Protein AF-A0A843DBD6-F1 (afdb_monomer_lite)

Foldseek 3Di:
DPPQDEAFEEEEAEAPPLCSQVVVCVLVVHRPLVVDDPSADDDWDKDWDAPVSVQVVCPPVDDDPDNYRTHIYIDDRHLVRVVVVCVVPADRGQEYEYRGAPVVGDDPRSVVVVVVCVVRVHHYDYDHDDPVVPPPDDDD

pLDDT: mean 78.55, std 15.46, range [39.81, 97.0]

Structure (mmCIF, N/CA/C/O backbone):
data_AF-A0A843DBD6-F1
#
_entry.id   AF-A0A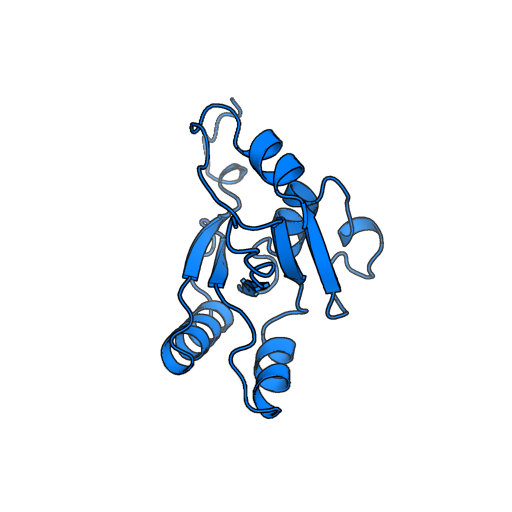843DBD6-F1
#
loop_
_atom_site.group_PDB
_atom_site.id
_atom_site.type_symbol
_atom_site.label_atom_id
_atom_site.label_alt_id
_atom_site.label_comp_id
_atom_site.label_asym_id
_atom_site.label_entity_id
_atom_site.label_seq_id
_atom_site.pdbx_PDB_ins_code
_atom_site.Cartn_x
_atom_site.Cartn_y
_atom_site.Cartn_z
_atom_site.occupancy
_atom_site.B_iso_or_equiv
_atom_site.auth_seq_id
_atom_site.auth_comp_id
_atom_site.auth_asym_id
_atom_site.auth_atom_id
_atom_site.pdbx_PDB_model_num
ATOM 1 N N . MET A 1 1 ? -28.667 11.497 15.258 1.00 44.12 1 MET A N 1
ATOM 2 C CA . MET A 1 1 ? -27.282 12.013 15.213 1.00 44.12 1 MET A CA 1
ATOM 3 C C . MET A 1 1 ? -26.527 11.123 14.243 1.00 44.12 1 MET A C 1
ATOM 5 O O . MET A 1 1 ? -26.625 9.916 14.405 1.00 44.12 1 MET A O 1
ATOM 9 N N . ALA A 1 2 ? -25.915 11.660 13.185 1.00 56.28 2 ALA A N 1
ATOM 10 C CA . ALA A 1 2 ? -25.142 10.825 12.262 1.00 56.28 2 ALA A CA 1
ATOM 11 C C . ALA A 1 2 ? -23.959 10.215 13.031 1.00 56.28 2 ALA A C 1
ATOM 13 O O . ALA A 1 2 ? -23.237 10.953 13.700 1.00 56.28 2 ALA A O 1
ATOM 14 N N . GLU A 1 3 ? -23.805 8.888 13.003 1.00 61.69 3 GLU A N 1
ATOM 15 C CA . GLU A 1 3 ? -22.676 8.219 13.654 1.00 61.69 3 GLU A CA 1
ATOM 16 C C . GLU A 1 3 ? -21.364 8.733 13.060 1.00 61.69 3 GLU A C 1
ATOM 18 O O . GLU A 1 3 ? -21.114 8.614 11.858 1.00 61.69 3 GLU A O 1
ATOM 23 N N . HIS A 1 4 ? -20.533 9.328 13.909 1.00 69.19 4 HIS A N 1
ATOM 24 C CA . HIS A 1 4 ? -19.238 9.854 13.511 1.00 69.19 4 HIS A CA 1
ATOM 25 C C . HIS A 1 4 ? -18.237 8.693 13.466 1.00 69.19 4 HIS A C 1
ATOM 27 O O . HIS A 1 4 ? -17.642 8.325 14.479 1.00 69.19 4 HIS A O 1
ATOM 33 N N . LEU A 1 5 ? -18.084 8.072 12.296 1.00 85.56 5 LEU A N 1
ATOM 34 C CA . LEU A 1 5 ? -17.130 6.980 12.112 1.00 85.56 5 LEU A CA 1
ATOM 35 C C . LEU A 1 5 ? -15.695 7.514 12.207 1.00 85.56 5 LEU A C 1
ATOM 37 O O . LEU A 1 5 ? -15.378 8.588 11.690 1.00 85.56 5 LEU A O 1
ATOM 41 N N . ARG A 1 6 ? -14.807 6.757 12.860 1.00 89.75 6 ARG A N 1
ATOM 42 C CA . ARG A 1 6 ? -13.372 7.071 12.874 1.00 89.75 6 ARG A CA 1
ATOM 43 C C . ARG A 1 6 ? -12.760 6.891 11.483 1.00 89.75 6 ARG A C 1
ATOM 45 O O . ARG A 1 6 ? -13.262 6.108 10.678 1.00 89.75 6 ARG A O 1
ATOM 52 N N . THR A 1 7 ? -11.633 7.552 11.234 1.00 89.62 7 THR A N 1
ATOM 53 C CA . THR A 1 7 ? -10.822 7.334 10.029 1.00 89.62 7 THR A CA 1
ATOM 54 C C . THR A 1 7 ? -10.313 5.885 9.987 1.00 89.62 7 THR A C 1
ATOM 56 O O . THR A 1 7 ? -9.634 5.462 10.931 1.00 89.62 7 THR A O 1
ATOM 59 N N . PRO A 1 8 ? -10.601 5.118 8.923 1.00 91.50 8 PRO A N 1
ATOM 60 C CA . PRO A 1 8 ? -10.001 3.810 8.717 1.00 91.50 8 PRO A CA 1
ATOM 61 C C . PRO A 1 8 ? -8.498 3.910 8.443 1.00 91.50 8 PRO A C 1
ATOM 63 O O . PRO A 1 8 ? -8.036 4.826 7.756 1.00 91.50 8 PRO A O 1
ATOM 66 N N . ILE A 1 9 ? -7.748 2.939 8.954 1.00 89.50 9 ILE A N 1
ATOM 67 C CA . ILE A 1 9 ? -6.311 2.797 8.739 1.00 89.50 9 ILE A CA 1
ATOM 68 C C . ILE A 1 9 ? -6.086 1.855 7.557 1.00 89.50 9 ILE A C 1
ATOM 70 O O . ILE A 1 9 ? -6.528 0.704 7.576 1.00 89.50 9 ILE A O 1
ATOM 74 N N . VAL A 1 10 ? -5.383 2.345 6.539 1.00 90.44 10 VAL A N 1
ATOM 75 C CA . VAL A 1 10 ? -5.038 1.622 5.315 1.00 90.44 10 VAL A CA 1
ATOM 76 C C . VAL A 1 10 ? -3.537 1.370 5.292 1.00 90.44 10 VAL A C 1
ATOM 78 O O . VAL A 1 10 ? -2.749 2.312 5.332 1.00 90.44 10 VAL A O 1
ATOM 81 N N . CYS A 1 11 ? -3.117 0.113 5.186 1.00 87.00 11 CYS A N 1
ATOM 82 C CA . CYS A 1 11 ? -1.702 -0.207 4.983 1.00 87.00 11 CYS A CA 1
ATOM 83 C C . CYS A 1 11 ? -1.401 -0.564 3.525 1.00 87.00 11 CYS A C 1
ATOM 85 O O . CYS A 1 11 ? -2.203 -1.232 2.876 1.00 87.00 11 CYS A O 1
ATOM 87 N N . VAL A 1 12 ? -0.229 -0.165 3.023 1.00 88.12 12 VAL A N 1
ATOM 88 C CA . VAL A 1 12 ? 0.264 -0.549 1.696 1.00 88.12 12 VAL A CA 1
ATOM 89 C C . VAL A 1 12 ? 1.417 -1.548 1.822 1.00 88.12 12 VAL A C 1
ATOM 91 O O . VAL A 1 12 ? 2.458 -1.259 2.405 1.00 88.12 12 VAL A O 1
ATOM 94 N N . LEU A 1 13 ? 1.230 -2.732 1.245 1.00 87.88 13 LEU A N 1
ATOM 95 C CA . LEU A 1 13 ? 2.147 -3.873 1.284 1.00 87.88 13 LEU A CA 1
ATOM 96 C C . LEU A 1 13 ? 2.602 -4.237 -0.130 1.00 87.88 13 LEU A C 1
ATOM 98 O O . LEU A 1 13 ? 1.988 -3.824 -1.106 1.00 87.88 13 LEU A O 1
ATOM 102 N N . GLY A 1 14 ? 3.673 -5.018 -0.262 1.00 88.38 14 GLY A N 1
ATOM 103 C CA . GLY A 1 14 ? 4.192 -5.450 -1.566 1.00 88.38 14 GLY A CA 1
ATOM 104 C C . GLY A 1 14 ? 5.713 -5.537 -1.604 1.00 88.38 14 GLY A C 1
ATOM 105 O O . GLY A 1 14 ? 6.400 -5.003 -0.725 1.00 88.38 14 GLY A O 1
ATOM 106 N N . HIS A 1 15 ? 6.245 -6.187 -2.637 1.00 88.44 15 HIS A N 1
ATOM 107 C CA . HIS A 1 15 ? 7.687 -6.366 -2.793 1.00 88.44 15 HIS A CA 1
ATOM 108 C C . HIS A 1 15 ? 8.415 -5.027 -2.988 1.00 88.44 15 HIS A C 1
ATOM 110 O O . HIS A 1 15 ? 7.807 -4.011 -3.357 1.00 88.44 15 HIS A O 1
ATOM 116 N N . VAL A 1 16 ? 9.714 -4.998 -2.683 1.00 85.62 16 VAL A N 1
ATOM 117 C CA . VAL A 1 16 ? 10.597 -3.874 -3.026 1.00 85.62 16 VAL A CA 1
ATOM 118 C C . VAL A 1 16 ? 10.430 -3.539 -4.514 1.00 85.62 16 VAL A C 1
ATOM 120 O O . VAL A 1 16 ? 10.176 -4.415 -5.335 1.00 85.62 16 VAL A O 1
ATOM 123 N N . ASP A 1 17 ? 10.429 -2.244 -4.823 1.00 87.06 17 ASP A N 1
ATOM 124 C CA . ASP A 1 17 ? 10.251 -1.691 -6.169 1.00 87.06 17 ASP A CA 1
ATOM 125 C C . ASP A 1 17 ? 8.936 -2.005 -6.892 1.00 87.06 17 ASP A C 1
ATOM 127 O O . ASP A 1 17 ? 8.752 -1.572 -8.024 1.00 87.06 17 ASP A O 1
ATOM 131 N N . HIS A 1 18 ? 7.943 -2.638 -6.257 1.00 91.94 18 HIS A N 1
ATOM 132 C CA . HIS A 1 18 ? 6.622 -2.856 -6.881 1.00 91.94 18 HIS A CA 1
ATOM 133 C C . HIS A 1 18 ? 5.744 -1.593 -6.936 1.00 91.94 18 HIS A C 1
ATOM 135 O O . HIS A 1 18 ? 4.650 -1.619 -7.489 1.00 91.94 18 HIS A O 1
ATOM 141 N N . GLY A 1 19 ? 6.226 -0.455 -6.429 1.00 90.19 19 GLY A N 1
ATOM 142 C CA . GLY A 1 19 ? 5.568 0.847 -6.603 1.00 90.19 19 GLY A CA 1
ATOM 143 C C . GLY A 1 19 ? 4.637 1.279 -5.467 1.00 90.19 19 GLY A C 1
ATOM 144 O O . GLY A 1 19 ? 3.771 2.116 -5.694 1.00 90.19 19 GLY A O 1
ATOM 145 N N . LYS A 1 20 ? 4.815 0.751 -4.246 1.00 88.06 20 LYS A N 1
ATOM 146 C CA . LYS A 1 20 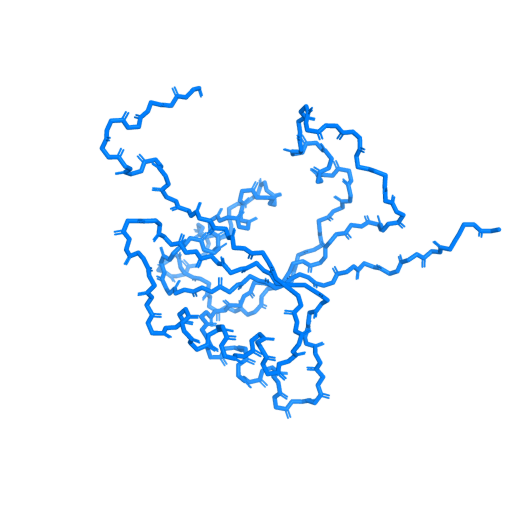? 4.057 1.162 -3.044 1.00 88.06 20 LYS A CA 1
ATOM 147 C C . LYS A 1 20 ? 4.123 2.674 -2.795 1.00 88.06 20 LYS A C 1
ATOM 149 O O . LYS A 1 20 ? 3.090 3.336 -2.743 1.00 88.06 20 LYS A O 1
ATOM 154 N N . THR A 1 21 ? 5.336 3.219 -2.706 1.00 83.62 21 THR A N 1
ATOM 155 C CA . THR A 1 21 ? 5.561 4.639 -2.409 1.00 83.62 21 THR A CA 1
ATOM 156 C C . THR A 1 21 ? 5.092 5.523 -3.560 1.00 83.62 21 THR A C 1
ATOM 158 O O . THR A 1 21 ? 4.404 6.508 -3.333 1.00 83.62 21 THR A O 1
ATOM 161 N N . SER A 1 22 ? 5.358 5.134 -4.813 1.00 87.38 22 SER A N 1
ATOM 162 C CA . SER A 1 22 ? 4.873 5.873 -5.988 1.00 87.38 22 SER A CA 1
ATOM 163 C C . SER A 1 22 ? 3.343 5.904 -6.080 1.00 87.38 22 SER A C 1
ATOM 165 O O . SER A 1 22 ? 2.774 6.919 -6.481 1.00 87.38 22 SER A O 1
ATOM 167 N N . LEU A 1 23 ? 2.669 4.812 -5.698 1.00 88.69 23 LEU A N 1
ATOM 168 C CA . LEU A 1 23 ? 1.211 4.768 -5.603 1.00 88.69 23 LEU A CA 1
ATOM 169 C C . LEU A 1 23 ? 0.715 5.753 -4.535 1.00 88.69 23 LEU A C 1
ATOM 171 O O . LEU A 1 23 ? -0.162 6.566 -4.820 1.00 88.69 23 LEU A O 1
ATOM 175 N N . LEU A 1 24 ? 1.303 5.728 -3.336 1.00 85.56 24 LEU A N 1
ATOM 176 C CA . LEU A 1 24 ? 0.938 6.643 -2.252 1.00 85.56 24 LEU A CA 1
ATOM 177 C C . LEU A 1 24 ? 1.208 8.111 -2.587 1.00 85.56 24 LEU A C 1
ATOM 179 O O . LEU A 1 24 ? 0.354 8.951 -2.317 1.00 85.56 24 LEU A O 1
ATOM 183 N N . ASP A 1 25 ? 2.341 8.418 -3.214 1.00 84.56 25 ASP A N 1
ATOM 184 C CA . ASP A 1 25 ? 2.688 9.764 -3.682 1.00 84.56 25 ASP A CA 1
ATOM 185 C C . ASP A 1 25 ? 1.635 10.291 -4.668 1.00 84.56 25 ASP A C 1
ATOM 187 O O . ASP A 1 25 ? 1.196 11.442 -4.583 1.00 84.56 25 ASP A O 1
ATOM 191 N N . ARG A 1 26 ? 1.157 9.429 -5.574 1.00 85.25 26 ARG A N 1
ATOM 192 C CA . ARG A 1 26 ? 0.127 9.801 -6.550 1.00 85.25 26 ARG A CA 1
ATOM 193 C C . ARG A 1 26 ? -1.245 10.029 -5.917 1.00 85.25 26 ARG A C 1
ATOM 195 O O . ARG A 1 26 ? -1.951 10.928 -6.360 1.00 85.25 26 ARG A O 1
ATOM 202 N N . ILE A 1 27 ? -1.604 9.273 -4.878 1.00 82.88 27 ILE A N 1
ATOM 203 C CA . ILE A 1 27 ? -2.846 9.498 -4.115 1.00 82.88 27 ILE A CA 1
ATOM 204 C C . ILE A 1 27 ? -2.721 10.761 -3.241 1.00 82.88 27 ILE A C 1
ATOM 206 O O . ILE A 1 27 ? -3.679 11.512 -3.085 1.00 82.88 27 ILE A O 1
ATOM 210 N N . ARG A 1 28 ? -1.536 11.033 -2.686 1.00 77.81 28 ARG A N 1
ATOM 211 C CA . ARG A 1 28 ? -1.276 12.208 -1.842 1.00 77.81 28 ARG A CA 1
ATOM 212 C C . ARG A 1 28 ? -1.221 13.515 -2.639 1.00 77.81 28 ARG A C 1
ATOM 214 O O . ARG A 1 28 ? -1.535 14.569 -2.096 1.00 77.81 28 ARG A O 1
ATOM 221 N N . GLY A 1 29 ? -0.796 13.456 -3.901 1.00 69.44 29 GLY A N 1
ATOM 222 C CA . GLY A 1 29 ? -0.531 14.639 -4.722 1.00 69.44 29 GLY A CA 1
ATOM 223 C C . GLY A 1 29 ? 0.813 15.316 -4.418 1.00 69.44 29 GLY A C 1
ATOM 224 O O . GLY A 1 29 ? 1.066 16.410 -4.916 1.00 69.44 29 GLY A O 1
ATOM 225 N N . SER A 1 30 ? 1.689 14.686 -3.628 1.00 63.59 30 SER A N 1
ATOM 226 C CA . SER A 1 30 ? 3.056 15.153 -3.364 1.00 63.59 30 SER A CA 1
ATOM 227 C C . SER A 1 30 ? 4.059 14.002 -3.468 1.00 63.59 30 SER A C 1
ATOM 229 O O . SER A 1 30 ? 3.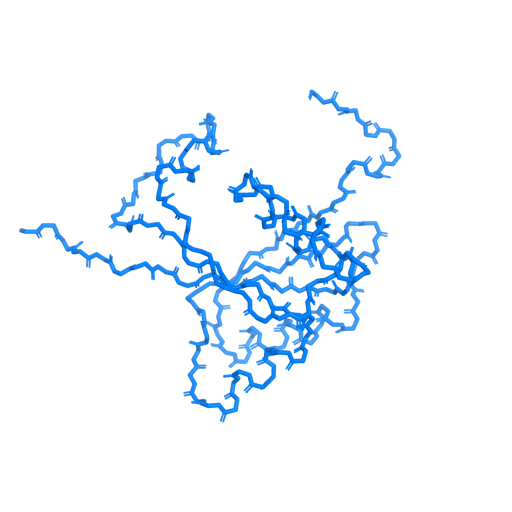704 12.847 -3.259 1.00 63.59 30 SER A O 1
ATOM 231 N N . LYS A 1 31 ? 5.307 14.308 -3.855 1.00 60.38 31 LYS A N 1
ATOM 232 C CA . LYS A 1 31 ? 6.371 13.314 -4.078 1.00 60.38 31 LYS A CA 1
ATOM 233 C C . LYS A 1 31 ? 7.262 13.193 -2.842 1.00 60.38 31 LYS A C 1
ATOM 235 O O . LYS A 1 31 ? 8.173 14.001 -2.679 1.00 60.38 31 LYS A O 1
ATOM 240 N N . VAL A 1 32 ? 7.029 12.190 -1.998 1.00 58.62 32 VAL A N 1
ATOM 241 C CA . VAL A 1 32 ? 7.924 11.846 -0.877 1.00 58.62 32 VAL A CA 1
ATOM 242 C C . VAL A 1 32 ? 9.191 11.169 -1.387 1.00 58.62 32 VAL A C 1
ATOM 244 O O . VAL A 1 32 ? 10.281 11.478 -0.917 1.00 58.62 32 VAL A O 1
ATOM 247 N N . THR A 1 33 ? 9.071 10.327 -2.419 1.00 52.84 33 THR A N 1
ATOM 248 C CA . THR A 1 33 ? 10.201 9.604 -3.039 1.00 52.84 33 THR A CA 1
ATOM 249 C C . THR A 1 33 ? 11.363 10.496 -3.481 1.00 52.84 33 THR A C 1
ATOM 251 O O . THR A 1 33 ? 12.502 10.042 -3.512 1.00 52.84 33 THR A O 1
ATOM 254 N N . ALA A 1 34 ? 11.105 11.767 -3.801 1.00 58.38 34 ALA A N 1
ATOM 255 C CA . ALA A 1 34 ? 12.134 12.712 -4.230 1.00 58.38 34 ALA A CA 1
ATOM 256 C C . ALA A 1 34 ? 13.044 13.200 -3.082 1.00 58.38 34 ALA A C 1
ATOM 258 O O . ALA A 1 34 ? 14.109 13.748 -3.354 1.00 58.38 34 ALA A O 1
ATOM 259 N N . GLY A 1 35 ? 12.626 13.030 -1.821 1.00 50.34 35 GLY A N 1
ATOM 260 C CA . GLY A 1 35 ? 13.344 13.509 -0.636 1.00 50.34 35 GLY A CA 1
ATOM 261 C C . GLY A 1 35 ? 14.105 12.436 0.148 1.00 50.34 35 GLY A C 1
ATOM 262 O O . GLY A 1 35 ? 14.830 12.786 1.076 1.00 50.34 35 GLY A O 1
ATOM 263 N N . GLU A 1 36 ? 13.961 11.151 -0.196 1.00 50.69 36 GLU A N 1
ATOM 264 C CA . GLU A 1 36 ? 14.580 10.040 0.540 1.00 50.69 36 GLU A CA 1
ATOM 265 C C . GLU A 1 36 ? 15.786 9.441 -0.199 1.00 50.69 36 GLU A C 1
ATOM 267 O O . GLU A 1 36 ? 15.796 9.294 -1.424 1.00 50.69 36 GLU A O 1
ATOM 272 N N . ALA A 1 37 ? 16.827 9.080 0.559 1.00 45.38 37 ALA A N 1
ATOM 273 C CA . ALA A 1 37 ? 18.046 8.496 0.011 1.00 45.38 37 ALA A CA 1
ATOM 274 C C . ALA A 1 37 ? 17.737 7.191 -0.748 1.00 45.38 37 ALA A C 1
ATOM 276 O O . ALA A 1 37 ? 17.136 6.265 -0.205 1.00 45.38 37 ALA A O 1
ATOM 277 N N . GLY A 1 38 ? 18.153 7.121 -2.015 1.00 50.47 38 GLY A N 1
ATOM 278 C CA . GLY A 1 38 ? 17.897 5.966 -2.881 1.00 50.47 38 GLY A CA 1
ATOM 279 C C . GLY A 1 38 ? 16.470 5.873 -3.437 1.00 50.47 38 GLY A C 1
ATOM 280 O O . GLY A 1 38 ? 16.147 4.858 -4.043 1.00 50.47 38 GLY A O 1
ATOM 281 N N . ALA A 1 39 ? 15.632 6.905 -3.256 1.00 56.44 39 ALA A N 1
ATOM 282 C CA . ALA A 1 39 ? 14.235 6.952 -3.711 1.00 56.44 39 ALA A CA 1
ATOM 283 C C . ALA A 1 39 ? 13.338 5.816 -3.166 1.00 56.44 39 ALA A C 1
ATOM 285 O O . ALA A 1 39 ? 12.327 5.464 -3.779 1.00 56.44 39 ALA A O 1
ATOM 286 N N . ILE A 1 40 ? 13.690 5.261 -2.002 1.00 54.81 40 ILE A N 1
ATOM 287 C CA . ILE A 1 40 ? 12.930 4.222 -1.295 1.00 54.81 40 ILE A CA 1
ATOM 288 C C . ILE A 1 40 ? 12.519 4.711 0.096 1.00 54.81 40 ILE A C 1
ATOM 290 O O . ILE A 1 40 ? 13.298 5.405 0.742 1.00 54.81 40 ILE A O 1
ATOM 294 N N . THR A 1 41 ? 11.326 4.314 0.558 1.00 53.38 41 THR A N 1
ATOM 295 C CA . THR A 1 41 ? 10.835 4.614 1.915 1.00 53.38 41 THR A CA 1
ATOM 296 C C . THR A 1 41 ? 11.771 3.989 2.961 1.00 53.38 41 THR A C 1
ATOM 298 O O . THR A 1 41 ? 11.955 2.771 2.946 1.00 53.38 41 THR A O 1
ATOM 301 N N . GLN A 1 42 ? 12.333 4.789 3.873 1.00 54.62 42 GLN A N 1
ATOM 302 C CA . GLN A 1 42 ? 13.222 4.362 4.972 1.00 54.62 42 GLN A CA 1
ATOM 303 C C . GLN A 1 42 ? 12.546 4.403 6.353 1.00 54.62 42 GLN A C 1
ATOM 305 O O . GLN A 1 42 ? 12.920 3.652 7.253 1.00 54.62 42 GLN A O 1
ATOM 310 N N . HIS A 1 43 ? 11.530 5.253 6.529 1.00 63.31 43 HIS A N 1
ATOM 311 C CA . HIS A 1 43 ? 10.821 5.442 7.798 1.00 63.31 43 HIS A CA 1
ATOM 312 C C . HIS A 1 43 ? 9.343 5.077 7.659 1.00 63.31 43 HIS A C 1
ATOM 314 O O . HIS A 1 43 ? 8.759 5.223 6.589 1.00 63.31 43 HIS A O 1
ATOM 320 N N . ILE A 1 44 ? 8.714 4.620 8.747 1.00 67.62 44 ILE A N 1
ATOM 321 C CA . ILE A 1 44 ? 7.257 4.444 8.756 1.00 67.62 44 ILE A CA 1
ATOM 322 C C . ILE A 1 44 ? 6.611 5.832 8.720 1.00 67.62 44 ILE A C 1
ATOM 324 O O . ILE A 1 44 ? 6.789 6.627 9.643 1.00 67.62 44 ILE A O 1
ATOM 328 N N . GLY A 1 45 ? 5.855 6.106 7.662 1.00 73.50 45 GLY A N 1
ATOM 329 C CA . GLY A 1 45 ? 5.088 7.330 7.482 1.00 73.50 45 GLY A CA 1
ATOM 330 C C . GLY A 1 45 ? 3.600 7.093 7.709 1.00 73.50 45 GLY A C 1
ATOM 331 O O . GLY A 1 45 ? 3.075 6.022 7.417 1.00 73.50 45 GLY A O 1
ATOM 332 N N . ALA A 1 46 ? 2.898 8.114 8.193 1.00 81.25 46 ALA A N 1
ATOM 333 C CA . ALA A 1 46 ? 1.442 8.129 8.241 1.00 81.25 46 ALA A CA 1
ATOM 334 C C . ALA A 1 46 ? 0.926 9.349 7.474 1.00 81.25 46 ALA A C 1
ATOM 336 O O . ALA A 1 46 ? 1.479 10.443 7.575 1.00 81.25 46 ALA A O 1
ATOM 337 N N . THR A 1 47 ? -0.114 9.178 6.666 1.00 83.50 47 THR A N 1
ATOM 338 C CA . THR A 1 47 ? -0.701 10.263 5.875 1.00 83.50 47 THR A CA 1
ATOM 339 C C . THR A 1 47 ? -2.209 10.164 5.901 1.00 83.50 47 THR A C 1
ATOM 341 O O . THR A 1 47 ? -2.792 9.214 5.384 1.00 83.50 47 THR A O 1
ATOM 344 N N . LEU A 1 48 ? -2.846 11.167 6.497 1.00 86.00 48 LEU A N 1
ATOM 345 C CA . LEU A 1 48 ? -4.288 11.321 6.434 1.00 86.00 48 LEU A CA 1
ATOM 346 C C . LEU A 1 48 ? -4.667 11.932 5.085 1.00 86.00 48 LEU A C 1
ATOM 348 O O . LEU A 1 48 ? -4.239 13.037 4.760 1.00 86.00 48 LEU A O 1
ATOM 352 N N . ILE A 1 49 ? -5.488 11.221 4.320 1.00 87.00 49 ILE A N 1
ATOM 353 C CA . ILE A 1 49 ? -6.048 11.694 3.058 1.00 87.00 49 ILE A CA 1
ATOM 354 C C . ILE A 1 49 ? -7.539 11.970 3.290 1.00 87.00 49 ILE A C 1
ATOM 356 O O . ILE A 1 49 ? -8.297 11.023 3.530 1.00 87.00 49 ILE A O 1
ATOM 360 N N . PRO A 1 50 ? -7.971 13.246 3.265 1.00 85.81 50 PRO A N 1
ATOM 361 C CA . PRO A 1 50 ? -9.370 13.610 3.465 1.00 85.81 50 PRO A CA 1
ATOM 362 C C . PRO A 1 50 ? -10.285 12.968 2.423 1.00 85.81 50 PRO A C 1
ATOM 364 O O . PRO A 1 50 ? -9.887 12.784 1.268 1.00 85.81 50 PRO A O 1
ATOM 367 N N . LEU A 1 51 ? -11.535 12.688 2.804 1.00 85.06 51 LEU A N 1
ATOM 368 C CA . LEU A 1 51 ? -12.517 12.093 1.893 1.00 85.06 51 LEU A CA 1
ATOM 369 C C . LEU A 1 51 ? -12.703 12.925 0.613 1.00 85.06 51 LEU A C 1
ATOM 371 O O . LEU A 1 51 ? -12.816 12.364 -0.472 1.00 85.06 51 LEU A O 1
ATOM 375 N N . GLU A 1 52 ? -12.668 14.254 0.714 1.00 81.94 52 GLU A N 1
ATOM 376 C CA . GLU A 1 52 ? -12.774 15.154 -0.441 1.00 81.94 52 GLU A CA 1
ATOM 377 C C . GLU A 1 52 ? -11.678 14.915 -1.487 1.00 81.94 52 GLU A C 1
ATOM 379 O O . GLU A 1 52 ? -11.957 14.922 -2.686 1.00 81.94 52 GLU A O 1
ATOM 384 N N . SER A 1 53 ? -10.439 14.672 -1.049 1.00 82.50 53 SER A N 1
ATOM 385 C CA . SER A 1 53 ? -9.320 14.360 -1.944 1.00 82.50 53 SER A CA 1
ATOM 386 C C . SER A 1 53 ? -9.532 13.017 -2.639 1.00 82.50 53 SER A C 1
ATOM 388 O O . SER A 1 53 ? -9.286 12.899 -3.836 1.00 82.50 53 SER A O 1
ATOM 390 N N . ILE A 1 54 ? -10.058 12.025 -1.915 1.00 82.56 54 ILE A N 1
ATOM 391 C CA . ILE A 1 54 ? -10.386 10.705 -2.471 1.00 82.56 54 ILE A CA 1
ATOM 392 C C . ILE A 1 54 ? -11.496 10.829 -3.519 1.00 82.56 54 ILE A C 1
ATOM 394 O O . ILE A 1 54 ? -11.375 10.274 -4.607 1.00 82.56 54 ILE A O 1
ATOM 398 N N . ILE A 1 55 ? -12.551 11.597 -3.229 1.00 82.62 55 ILE A N 1
ATOM 399 C CA . ILE A 1 55 ? -13.663 11.824 -4.162 1.00 82.62 55 ILE A CA 1
ATOM 400 C C . ILE A 1 55 ? -13.169 12.513 -5.438 1.00 82.62 55 ILE A C 1
ATOM 402 O O . ILE A 1 55 ? -13.548 12.098 -6.529 1.00 82.62 55 ILE A O 1
ATOM 406 N N . LYS A 1 56 ? -12.290 13.518 -5.323 1.00 81.12 56 LYS A N 1
ATOM 407 C CA . LYS A 1 56 ? -11.689 14.192 -6.486 1.00 81.12 56 LYS A CA 1
ATOM 408 C C . LYS A 1 56 ? -10.870 13.234 -7.357 1.00 81.12 56 LYS A C 1
ATOM 410 O O . LYS A 1 56 ? -10.927 13.335 -8.576 1.00 81.12 56 LYS A O 1
ATOM 415 N N . LEU A 1 57 ? -10.136 12.302 -6.744 1.00 79.50 57 LEU A N 1
ATOM 416 C CA . LEU A 1 57 ? -9.364 11.280 -7.460 1.00 79.50 57 LEU A CA 1
ATOM 417 C C . LEU A 1 57 ? -10.242 10.203 -8.110 1.00 79.50 57 LEU A C 1
ATOM 419 O O . LEU A 1 57 ? -9.816 9.585 -9.081 1.00 79.50 57 LEU A O 1
ATOM 423 N N . ASN A 1 58 ? -11.449 9.973 -7.587 1.00 75.69 58 ASN A N 1
ATOM 424 C CA . ASN A 1 58 ? -12.353 8.930 -8.072 1.00 75.69 58 ASN A CA 1
ATOM 425 C C . ASN A 1 58 ? -12.954 9.243 -9.459 1.00 75.69 58 ASN A C 1
ATOM 427 O O . ASN A 1 58 ? -13.477 8.344 -10.114 1.00 75.69 58 ASN A O 1
ATOM 431 N N . GLY A 1 59 ? -12.881 10.497 -9.921 1.00 71.69 59 GLY A N 1
ATOM 432 C CA . GLY A 1 59 ? -13.414 10.907 -11.223 1.00 71.69 59 GLY A CA 1
ATOM 433 C C . GLY A 1 59 ? -14.896 10.547 -11.390 1.00 71.69 59 GLY A C 1
ATOM 434 O O . GLY A 1 59 ? -15.706 10.802 -10.497 1.00 71.69 59 GLY A O 1
ATOM 435 N N . ASP A 1 60 ? -15.234 9.910 -12.516 1.00 64.94 60 ASP A N 1
ATOM 436 C CA . ASP A 1 60 ? -16.607 9.537 -12.898 1.00 64.94 60 ASP A CA 1
ATOM 437 C C . ASP A 1 60 ? -17.083 8.180 -12.342 1.00 64.94 60 ASP A C 1
ATOM 439 O O . ASP A 1 60 ? -18.184 7.733 -12.666 1.00 64.94 60 ASP A O 1
ATOM 443 N N . LEU A 1 61 ? -16.314 7.520 -11.462 1.00 63.47 61 LEU A N 1
ATOM 444 C CA . LEU A 1 61 ? -16.654 6.209 -10.864 1.00 63.47 61 LEU A CA 1
ATOM 445 C C . LEU A 1 61 ? -17.875 6.237 -9.911 1.00 63.47 61 LEU A C 1
ATOM 447 O O . LEU A 1 61 ? -18.145 5.273 -9.193 1.00 63.47 61 LEU A O 1
ATOM 451 N N . GLY A 1 62 ? -18.646 7.325 -9.916 1.00 61.81 62 GLY A N 1
ATOM 452 C CA . GLY A 1 62 ? -19.871 7.497 -9.149 1.00 61.81 62 GLY A CA 1
ATOM 453 C C . GLY A 1 62 ? -19.655 8.103 -7.761 1.00 61.81 62 GLY A C 1
ATOM 454 O O . GLY A 1 62 ? -18.542 8.246 -7.251 1.00 61.81 62 GLY A O 1
ATOM 455 N N . LYS A 1 63 ? -20.768 8.491 -7.126 1.00 66.38 63 LYS A N 1
ATOM 456 C CA . LYS A 1 63 ? -20.762 9.056 -5.771 1.00 66.38 63 LYS A CA 1
ATOM 457 C C . LYS A 1 63 ? -20.480 7.953 -4.749 1.00 66.38 63 LYS A C 1
ATOM 459 O O . LYS A 1 63 ? -21.324 7.085 -4.532 1.00 66.38 63 LYS A O 1
ATOM 464 N N . ILE A 1 64 ? -19.341 8.037 -4.066 1.00 71.94 64 ILE A N 1
ATOM 465 C CA . ILE A 1 64 ? -19.058 7.213 -2.886 1.00 71.94 64 ILE A CA 1
ATOM 466 C C . ILE A 1 64 ? -19.962 7.704 -1.747 1.00 71.94 64 ILE A C 1
ATOM 468 O O . ILE A 1 64 ? -19.756 8.788 -1.204 1.00 71.94 64 ILE A O 1
ATOM 472 N N . LYS A 1 65 ? -20.980 6.918 -1.379 1.00 73.12 65 LYS A N 1
ATOM 473 C CA . LYS A 1 65 ? -21.766 7.158 -0.160 1.00 73.12 65 LYS A CA 1
ATOM 474 C C . LYS A 1 65 ? -21.022 6.543 1.021 1.00 73.12 65 LYS A C 1
ATOM 476 O O . LYS A 1 65 ? -21.090 5.337 1.230 1.00 73.12 65 LYS A O 1
ATOM 481 N N . THR A 1 66 ? -20.295 7.364 1.769 1.00 78.75 66 THR A N 1
ATOM 482 C CA . THR A 1 66 ? -19.607 6.942 2.993 1.00 78.75 66 THR A CA 1
ATOM 483 C C . THR A 1 66 ? -19.655 8.042 4.045 1.00 78.75 66 THR A C 1
ATOM 485 O O . THR A 1 66 ? -19.705 9.222 3.707 1.00 78.75 66 THR A O 1
ATOM 488 N N . ASN A 1 67 ? -19.629 7.638 5.315 1.00 82.69 67 ASN A N 1
ATOM 489 C CA . ASN A 1 67 ? -19.667 8.533 6.473 1.00 82.69 67 ASN A CA 1
ATOM 490 C C . ASN A 1 67 ? -18.298 8.632 7.175 1.00 82.69 67 ASN A C 1
ATOM 492 O O . ASN A 1 67 ? -18.215 9.145 8.289 1.00 82.69 67 ASN A O 1
ATOM 496 N N . VAL A 1 68 ? -17.227 8.110 6.563 1.00 87.94 68 VAL A N 1
ATOM 497 C CA . VAL A 1 68 ? -15.867 8.225 7.115 1.00 87.94 68 VAL A CA 1
ATOM 498 C C . VAL A 1 68 ? -15.236 9.572 6.739 1.00 87.94 68 VAL A C 1
ATOM 500 O O . VAL A 1 68 ? -15.419 10.032 5.615 1.00 87.94 68 VAL A O 1
ATOM 503 N N . PRO A 1 69 ? -14.445 10.201 7.624 1.00 85.88 69 PRO A N 1
ATOM 504 C CA . PRO A 1 69 ? -13.842 11.516 7.365 1.00 85.88 69 PRO A CA 1
ATOM 505 C C . PRO A 1 69 ? -12.702 11.490 6.325 1.00 85.88 69 PRO A C 1
ATOM 507 O O . PRO A 1 69 ? -12.325 12.523 5.770 1.00 85.88 69 PRO A O 1
ATOM 510 N N . GLY A 1 70 ? -12.133 10.318 6.048 1.00 88.25 70 GLY A N 1
ATOM 511 C CA . GLY A 1 70 ? -11.009 10.124 5.135 1.00 88.25 70 GLY A CA 1
ATOM 512 C C . GLY A 1 70 ? -10.366 8.760 5.352 1.00 88.25 70 GLY A C 1
ATOM 513 O O . GLY A 1 70 ? -10.976 7.891 5.972 1.00 88.25 70 GLY A O 1
ATOM 514 N N . LEU A 1 71 ? -9.132 8.588 4.880 1.00 90.94 71 LEU A N 1
ATOM 515 C CA . LEU A 1 71 ? -8.331 7.374 5.068 1.00 90.94 71 LEU A CA 1
ATOM 516 C C . LEU A 1 71 ? -6.945 7.728 5.611 1.00 90.94 71 LEU A C 1
ATOM 518 O O . LEU A 1 71 ? -6.298 8.645 5.109 1.00 90.94 71 LEU A O 1
ATOM 522 N N . LEU A 1 72 ? -6.477 6.995 6.621 1.00 89.38 72 LEU A N 1
ATOM 523 C CA . LEU A 1 72 ? -5.123 7.127 7.153 1.00 89.38 72 LEU A CA 1
ATOM 524 C C . LEU A 1 72 ? -4.228 6.066 6.520 1.00 89.38 72 LEU A C 1
ATOM 526 O O . LEU A 1 72 ? -4.309 4.895 6.878 1.00 89.38 72 LEU A O 1
ATOM 530 N N . PHE A 1 73 ? -3.369 6.473 5.595 1.00 87.69 73 PHE A N 1
ATOM 531 C CA . PHE A 1 73 ? -2.407 5.582 4.962 1.00 87.69 73 PHE A CA 1
ATOM 532 C C . PHE A 1 73 ? -1.154 5.440 5.813 1.00 87.69 73 PHE A C 1
ATOM 534 O O . PHE A 1 73 ? -0.576 6.441 6.233 1.00 87.69 73 PHE A O 1
ATOM 541 N N . ILE A 1 74 ? -0.720 4.201 6.019 1.00 82.50 74 ILE A N 1
ATOM 542 C CA . ILE A 1 74 ? 0.567 3.876 6.624 1.00 82.50 74 ILE A CA 1
ATOM 543 C C . ILE A 1 74 ? 1.508 3.417 5.512 1.00 82.50 74 ILE A C 1
ATOM 545 O O . ILE A 1 74 ? 1.267 2.383 4.881 1.00 82.50 74 ILE A O 1
ATOM 549 N N . ASP A 1 75 ? 2.562 4.200 5.284 1.00 75.12 75 ASP A N 1
ATOM 550 C CA . ASP A 1 75 ? 3.674 3.837 4.411 1.00 75.12 75 ASP A CA 1
ATOM 551 C C . ASP A 1 75 ? 4.749 3.157 5.252 1.00 75.12 75 ASP A C 1
ATOM 553 O O . ASP A 1 75 ? 5.218 3.715 6.244 1.00 75.12 75 ASP A O 1
ATOM 557 N N . THR A 1 76 ? 5.116 1.932 4.898 1.00 60.41 76 THR A N 1
ATOM 558 C CA . THR A 1 76 ? 6.099 1.156 5.655 1.00 60.41 76 THR A CA 1
ATOM 559 C C . THR A 1 76 ? 7.292 0.793 4.775 1.00 60.41 76 THR A C 1
ATOM 561 O O . THR A 1 76 ? 7.084 0.307 3.657 1.00 60.41 76 THR A O 1
ATOM 564 N N . PRO A 1 77 ? 8.536 0.927 5.269 1.00 62.44 77 PRO A N 1
ATOM 565 C CA . PRO A 1 77 ? 9.719 0.449 4.566 1.00 62.44 77 PRO A CA 1
ATOM 566 C C . PRO A 1 77 ? 9.709 -1.086 4.513 1.00 62.44 77 PRO A C 1
ATOM 568 O O . PRO A 1 77 ? 9.995 -1.764 5.501 1.00 62.44 77 PRO A O 1
ATOM 571 N N . GLY A 1 78 ? 9.363 -1.644 3.348 1.00 54.31 78 GLY A N 1
ATOM 572 C CA . GLY A 1 78 ? 9.405 -3.087 3.087 1.00 54.31 78 GLY A CA 1
ATOM 573 C C . GLY A 1 78 ? 8.647 -3.963 4.103 1.00 54.31 78 GLY A C 1
ATOM 574 O O . GLY A 1 78 ? 7.839 -3.503 4.904 1.00 54.31 78 GLY A O 1
ATOM 575 N N . HIS A 1 79 ? 8.898 -5.273 4.052 1.00 58.12 79 HIS A N 1
ATOM 576 C CA . HIS A 1 79 ? 8.203 -6.283 4.862 1.00 58.12 79 HIS A CA 1
ATOM 577 C C . HIS A 1 79 ? 8.593 -6.268 6.367 1.00 58.12 79 HIS A C 1
ATOM 579 O O . HIS A 1 79 ? 7.795 -6.661 7.217 1.00 58.12 79 HIS A O 1
ATOM 585 N N . HIS A 1 80 ? 9.783 -5.759 6.728 1.00 51.09 80 HIS A N 1
ATOM 586 C CA . HIS A 1 80 ? 10.326 -5.793 8.104 1.00 51.09 80 HIS A CA 1
ATOM 587 C C . HIS A 1 80 ? 9.594 -4.885 9.102 1.00 51.09 80 HIS A C 1
ATOM 589 O O . HIS A 1 80 ? 9.484 -5.200 10.293 1.00 51.09 80 HIS A O 1
ATOM 595 N N . ALA A 1 81 ? 9.066 -3.757 8.627 1.00 52.62 81 ALA A N 1
ATOM 596 C CA . ALA A 1 81 ? 8.266 -2.871 9.460 1.00 52.62 81 ALA A CA 1
ATOM 597 C C . ALA A 1 81 ? 6.971 -3.562 9.918 1.00 52.62 81 ALA A C 1
ATOM 599 O O . ALA A 1 81 ? 6.561 -3.406 11.065 1.00 52.62 81 ALA A O 1
ATOM 600 N N . PHE A 1 82 ? 6.365 -4.401 9.074 1.00 57.81 82 PHE A N 1
ATOM 601 C CA . PHE A 1 82 ? 5.078 -5.024 9.374 1.00 57.81 82 PHE A CA 1
ATOM 602 C C . PHE A 1 82 ? 5.176 -6.182 10.382 1.00 57.81 82 PHE A C 1
ATOM 604 O O . PHE A 1 82 ? 4.322 -6.317 11.260 1.00 57.81 82 PHE A O 1
ATOM 611 N N . THR A 1 83 ? 6.250 -6.978 10.325 1.00 56.91 83 THR A N 1
ATOM 612 C CA . THR A 1 83 ? 6.561 -7.996 11.347 1.00 56.91 83 THR A CA 1
ATOM 613 C C . THR A 1 83 ? 6.788 -7.362 12.718 1.00 56.91 83 THR A C 1
ATOM 615 O O . THR A 1 83 ? 6.249 -7.841 13.717 1.00 56.91 83 THR A O 1
ATOM 618 N N . THR A 1 84 ? 7.518 -6.245 12.764 1.00 55.12 84 THR A N 1
ATOM 619 C CA . THR A 1 84 ? 7.821 -5.525 14.012 1.00 55.12 84 THR A CA 1
ATOM 620 C C . THR A 1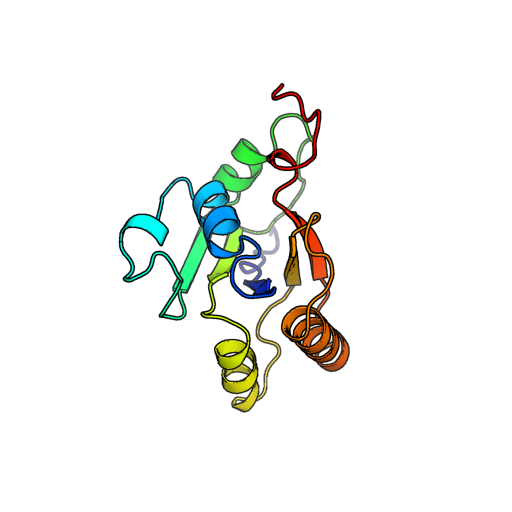 84 ? 6.582 -4.852 14.602 1.00 55.12 84 THR A C 1
ATOM 622 O O . THR A 1 84 ? 6.354 -4.904 15.811 1.00 55.12 84 THR A O 1
ATOM 625 N N . LEU A 1 85 ? 5.733 -4.264 13.758 1.00 52.53 85 LEU A N 1
ATOM 626 C CA . LEU A 1 85 ? 4.522 -3.579 14.201 1.00 52.53 85 LEU A CA 1
ATOM 627 C C . LEU A 1 85 ? 3.475 -4.546 14.808 1.00 52.53 85 LEU A C 1
ATOM 629 O O . LEU A 1 85 ? 2.667 -4.119 15.632 1.00 52.53 85 LEU A O 1
ATOM 633 N N . ARG A 1 86 ? 3.514 -5.852 14.485 1.00 49.50 86 ARG A N 1
ATOM 634 C CA . ARG A 1 86 ? 2.649 -6.879 15.108 1.00 49.50 86 ARG A CA 1
ATOM 635 C C . ARG A 1 86 ? 3.154 -7.377 16.465 1.00 49.50 86 ARG A C 1
ATOM 637 O O . ARG A 1 86 ? 2.334 -7.819 17.270 1.00 49.50 86 ARG A O 1
ATOM 644 N N . ALA A 1 87 ? 4.450 -7.265 16.771 1.00 49.72 87 ALA A N 1
ATOM 645 C CA . ALA A 1 87 ? 5.003 -7.679 18.070 1.00 49.72 87 ALA A CA 1
ATOM 646 C C . ALA A 1 87 ? 4.320 -6.982 19.273 1.00 49.72 87 ALA A C 1
ATOM 648 O O . ALA A 1 87 ? 4.481 -7.413 20.410 1.00 49.72 87 ALA A O 1
ATOM 649 N N . ARG A 1 88 ? 3.521 -5.933 19.019 1.00 46.59 88 ARG A N 1
ATOM 650 C CA . ARG A 1 88 ? 2.752 -5.159 20.003 1.00 46.59 88 ARG A CA 1
ATOM 651 C C . ARG A 1 88 ? 1.248 -5.491 20.087 1.00 46.59 88 ARG A C 1
ATOM 653 O O . ARG A 1 88 ? 0.528 -4.787 20.781 1.00 46.59 88 ARG A O 1
ATOM 660 N N . GLY A 1 89 ? 0.767 -6.565 19.448 1.00 39.81 89 GLY A N 1
ATOM 661 C CA . GLY A 1 89 ? -0.488 -7.224 19.859 1.00 39.81 89 GLY A CA 1
ATOM 662 C C . GLY A 1 89 ? -1.821 -6.713 19.283 1.00 39.81 89 GLY A C 1
ATOM 663 O O . GLY A 1 89 ? -2.854 -6.963 19.896 1.00 39.81 89 GLY A O 1
ATOM 664 N N . GLY A 1 90 ? -1.854 -6.063 18.113 1.00 52.09 90 GLY A N 1
ATOM 665 C CA . GLY A 1 90 ? -3.108 -5.646 17.455 1.00 52.09 90 GLY A CA 1
ATOM 666 C C . GLY A 1 90 ? -3.087 -5.763 15.924 1.00 52.09 90 GLY A C 1
ATOM 667 O O . GLY A 1 90 ? -2.018 -5.851 15.319 1.00 52.09 90 GLY A O 1
ATOM 668 N N . ALA A 1 91 ? -4.270 -5.770 15.291 1.00 61.09 91 ALA A N 1
ATOM 669 C CA . ALA A 1 91 ? -4.397 -5.589 13.843 1.00 61.09 91 ALA A CA 1
ATOM 670 C C . ALA A 1 91 ? -4.036 -4.134 13.493 1.00 61.09 91 ALA A C 1
ATOM 672 O O . ALA A 1 91 ? -4.687 -3.204 13.956 1.00 61.09 91 ALA A O 1
ATOM 673 N N . LEU A 1 92 ? -2.971 -3.940 12.713 1.00 68.12 92 LEU A N 1
ATOM 674 C CA . LEU A 1 92 ? -2.421 -2.618 12.371 1.00 68.12 92 LEU A CA 1
ATOM 675 C C . LEU A 1 92 ? -3.318 -1.751 11.499 1.00 68.12 92 LEU A C 1
ATOM 677 O O . LEU A 1 92 ? -3.175 -0.532 11.494 1.00 68.12 92 LEU A O 1
ATOM 681 N N . ALA A 1 93 ? -4.167 -2.390 10.707 1.00 82.06 93 ALA A N 1
ATOM 682 C CA . ALA A 1 93 ? -4.944 -1.740 9.676 1.00 82.06 93 ALA A CA 1
ATOM 683 C C . ALA A 1 93 ? -6.337 -2.354 9.617 1.00 82.06 93 ALA A C 1
ATOM 685 O O . ALA A 1 93 ? -6.513 -3.554 9.848 1.00 82.06 93 ALA A O 1
ATOM 686 N N . ASP A 1 94 ? -7.303 -1.517 9.259 1.00 89.44 94 ASP A N 1
ATOM 687 C CA . ASP A 1 94 ? -8.669 -1.941 8.977 1.00 89.44 94 ASP A CA 1
ATOM 688 C C . ASP A 1 94 ? -8.754 -2.629 7.611 1.00 89.44 94 ASP A C 1
ATOM 690 O O . ASP A 1 94 ? -9.553 -3.542 7.422 1.00 89.44 94 ASP A O 1
ATOM 694 N N . ILE A 1 95 ? -7.909 -2.204 6.667 1.00 91.62 95 ILE A N 1
ATOM 695 C CA . ILE A 1 95 ? -7.782 -2.771 5.323 1.00 91.62 95 ILE A CA 1
ATOM 696 C C . ILE A 1 95 ? -6.347 -2.604 4.809 1.00 91.62 95 ILE A C 1
ATOM 698 O O . ILE A 1 95 ? -5.631 -1.683 5.207 1.00 91.62 95 ILE A O 1
ATOM 702 N N . ALA A 1 96 ? -5.920 -3.476 3.901 1.00 90.56 96 ALA A N 1
ATOM 703 C CA . ALA A 1 96 ? -4.638 -3.339 3.218 1.00 90.56 96 ALA A CA 1
ATOM 704 C C . ALA A 1 96 ? -4.766 -3.245 1.690 1.00 90.56 96 ALA A C 1
ATOM 706 O O . ALA A 1 96 ? -5.726 -3.718 1.083 1.00 90.56 96 ALA A O 1
ATOM 707 N N . ILE A 1 97 ? -3.747 -2.663 1.065 1.00 92.81 97 ILE A N 1
ATOM 708 C CA . ILE A 1 97 ? -3.513 -2.671 -0.376 1.00 92.81 97 ILE A CA 1
ATOM 709 C C . ILE A 1 97 ? -2.242 -3.480 -0.612 1.00 92.81 97 ILE A C 1
ATOM 711 O O . ILE A 1 97 ? -1.160 -3.062 -0.207 1.00 92.81 97 ILE A O 1
ATOM 715 N N . LEU A 1 98 ? -2.360 -4.635 -1.261 1.00 92.81 98 LEU A N 1
ATOM 716 C CA . LEU A 1 98 ? -1.216 -5.435 -1.682 1.00 92.81 98 LEU A CA 1
ATOM 717 C C . LEU A 1 98 ? -0.815 -5.040 -3.105 1.00 92.81 98 LEU A C 1
ATOM 719 O O . LEU A 1 98 ? -1.517 -5.335 -4.067 1.00 92.81 98 LEU A O 1
ATOM 723 N N . VAL A 1 99 ? 0.318 -4.367 -3.231 1.00 93.50 99 VAL A N 1
ATOM 724 C CA . VAL A 1 99 ? 0.865 -3.886 -4.496 1.00 93.50 99 VAL A CA 1
ATOM 725 C C . VAL A 1 99 ? 1.684 -4.983 -5.166 1.00 93.50 99 VAL A C 1
ATOM 727 O O . VAL A 1 99 ? 2.574 -5.570 -4.543 1.00 93.50 99 VAL A O 1
ATOM 730 N N . VAL A 1 100 ? 1.392 -5.235 -6.440 1.00 95.62 100 VAL A N 1
ATOM 731 C CA . VAL A 1 100 ? 2.069 -6.237 -7.268 1.00 95.62 100 VAL A CA 1
ATOM 732 C C . VAL A 1 100 ? 2.404 -5.621 -8.618 1.00 95.62 100 VAL A C 1
ATOM 734 O O . VAL A 1 100 ? 1.511 -5.164 -9.329 1.00 95.62 100 VAL A O 1
ATOM 737 N N . ASP A 1 101 ? 3.682 -5.649 -8.988 1.00 96.12 101 ASP A N 1
ATOM 738 C CA . ASP A 1 101 ? 4.101 -5.316 -10.348 1.00 96.12 101 ASP A CA 1
ATOM 739 C C . ASP A 1 101 ? 3.638 -6.412 -11.318 1.00 96.12 101 ASP A C 1
ATOM 741 O O . ASP A 1 101 ? 4.027 -7.57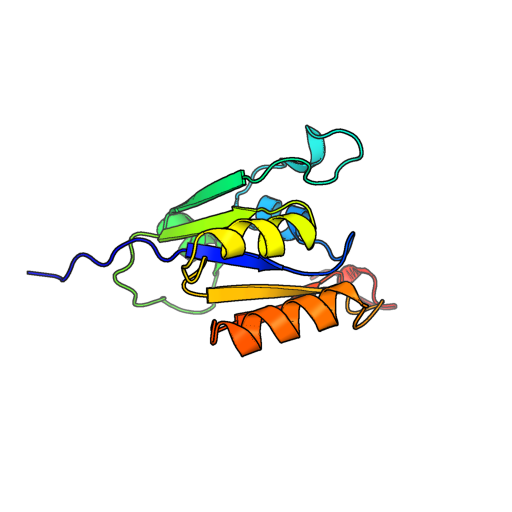7 -11.193 1.00 96.12 101 ASP A O 1
ATOM 745 N N . VAL A 1 102 ? 2.818 -6.035 -12.299 1.00 97.00 102 VAL A N 1
ATOM 746 C CA . VAL A 1 102 ? 2.258 -6.963 -13.296 1.00 97.00 102 VAL A CA 1
ATOM 747 C C . VAL A 1 102 ? 3.313 -7.644 -14.163 1.00 97.00 102 VAL A C 1
ATOM 749 O O . VAL A 1 102 ? 3.075 -8.744 -14.652 1.00 97.00 102 VAL A O 1
ATOM 752 N N . ASN A 1 103 ? 4.472 -7.013 -14.348 1.00 95.81 103 ASN A N 1
ATOM 753 C CA . ASN A 1 103 ? 5.539 -7.524 -15.205 1.00 95.81 103 ASN A CA 1
ATOM 754 C C . ASN A 1 103 ? 6.410 -8.546 -14.466 1.00 95.81 103 ASN A C 1
ATOM 756 O O . ASN A 1 103 ? 6.993 -9.436 -15.079 1.00 95.81 103 ASN A O 1
ATOM 760 N N . GLU A 1 104 ? 6.506 -8.415 -13.143 1.00 95.94 104 GLU A N 1
ATOM 761 C CA . GLU A 1 104 ? 7.329 -9.285 -12.305 1.00 95.94 104 GLU A CA 1
ATOM 762 C C . GLU A 1 104 ? 6.544 -10.405 -11.618 1.00 95.94 104 GLU A C 1
ATOM 764 O O . GLU A 1 104 ? 7.139 -11.415 -11.225 1.00 95.94 104 GLU A O 1
ATOM 769 N N . GLY A 1 105 ? 5.234 -10.218 -11.440 1.00 94.94 105 GLY A N 1
ATOM 770 C CA . GLY A 1 105 ? 4.369 -11.142 -10.724 1.00 94.94 105 GLY A CA 1
ATOM 771 C C . GLY A 1 105 ? 4.685 -11.216 -9.229 1.00 94.94 105 GLY A C 1
ATOM 772 O O . GLY A 1 105 ? 5.153 -10.264 -8.603 1.00 94.94 105 GLY A O 1
ATOM 773 N N . PHE A 1 106 ? 4.385 -12.362 -8.619 1.00 95.56 106 PHE A N 1
ATOM 774 C CA . PHE A 1 106 ? 4.533 -12.537 -7.175 1.00 95.56 106 PHE A CA 1
ATOM 775 C C . PHE A 1 106 ? 5.992 -12.828 -6.813 1.00 95.56 106 PHE A C 1
ATOM 777 O O . PHE A 1 106 ? 6.657 -13.649 -7.443 1.00 95.56 106 PHE A O 1
ATOM 784 N N . LYS A 1 107 ? 6.475 -12.177 -5.753 1.00 93.88 107 LYS A N 1
ATOM 785 C CA . LYS A 1 107 ? 7.813 -12.384 -5.182 1.00 93.88 107 LYS A CA 1
ATOM 786 C C . LYS A 1 107 ? 7.701 -12.869 -3.742 1.00 93.88 107 LYS A C 1
ATOM 788 O O . LYS A 1 107 ? 6.621 -12.852 -3.155 1.00 93.88 107 LYS A O 1
ATOM 793 N N . GLN A 1 108 ? 8.829 -13.247 -3.143 1.00 90.31 108 GLN A N 1
ATOM 794 C CA . GLN A 1 108 ? 8.883 -13.774 -1.776 1.00 90.31 108 GLN A CA 1
ATOM 795 C C . GLN A 1 108 ? 8.163 -12.866 -0.758 1.00 90.31 108 GLN A C 1
ATOM 797 O O . GLN A 1 108 ? 7.292 -13.325 -0.026 1.00 90.31 108 GLN A O 1
ATOM 802 N N . GLN A 1 109 ? 8.415 -11.553 -0.795 1.00 86.69 109 GLN A N 1
ATOM 803 C CA . GLN A 1 109 ? 7.754 -10.587 0.100 1.00 86.69 109 GLN A CA 1
ATOM 804 C C . GLN A 1 109 ? 6.244 -10.446 -0.164 1.00 86.69 109 GLN A C 1
ATOM 806 O O . GLN A 1 109 ? 5.493 -10.103 0.745 1.00 86.69 109 GLN A O 1
ATOM 811 N N . THR A 1 110 ? 5.778 -10.715 -1.389 1.00 90.62 110 THR A N 1
ATOM 812 C CA . THR A 1 110 ? 4.343 -10.766 -1.712 1.00 90.62 110 THR A CA 1
ATOM 813 C C . THR A 1 110 ? 3.685 -11.947 -1.001 1.00 90.62 110 THR A C 1
ATOM 815 O O . THR A 1 110 ? 2.621 -11.794 -0.405 1.00 90.62 110 THR A O 1
ATOM 818 N N . ILE A 1 111 ? 4.333 -13.117 -1.028 1.00 91.69 111 ILE A N 1
ATOM 819 C CA . ILE A 1 111 ? 3.843 -14.329 -0.361 1.00 91.69 111 ILE A CA 1
ATOM 820 C C . ILE A 1 111 ? 3.827 -14.146 1.158 1.00 91.69 111 ILE A C 1
ATOM 822 O O . ILE A 1 111 ? 2.834 -14.475 1.805 1.00 91.69 111 ILE A O 1
ATOM 826 N N . GLU A 1 112 ? 4.883 -13.569 1.726 1.00 86.31 112 GLU A N 1
ATOM 827 C CA . GLU A 1 112 ? 4.947 -13.284 3.162 1.00 86.31 112 GLU A CA 1
ATOM 828 C C . GLU A 1 112 ? 3.865 -12.276 3.588 1.00 86.31 112 GLU A C 1
ATOM 830 O O . GLU A 1 112 ? 3.140 -12.514 4.557 1.00 86.31 112 GLU A O 1
ATOM 835 N N . ALA A 1 113 ? 3.653 -11.209 2.808 1.00 85.94 113 ALA A N 1
ATOM 836 C CA . ALA A 1 113 ? 2.571 -10.256 3.052 1.00 85.94 113 ALA A CA 1
ATOM 837 C C . ALA A 1 113 ? 1.187 -10.930 3.017 1.00 85.94 113 ALA A C 1
ATOM 839 O O . ALA A 1 113 ? 0.360 -10.678 3.893 1.00 85.94 113 ALA A O 1
ATOM 840 N N . LEU A 1 114 ? 0.936 -11.832 2.060 1.00 89.81 114 LEU A N 1
ATOM 841 C CA . LEU A 1 114 ? -0.309 -12.609 1.994 1.00 89.81 114 LEU A CA 1
ATOM 842 C C . LEU A 1 114 ? -0.509 -13.492 3.230 1.00 89.81 114 LEU A C 1
ATOM 844 O O . LEU A 1 114 ? -1.619 -13.567 3.761 1.00 89.81 114 LEU A O 1
ATOM 848 N N . GLN A 1 115 ? 0.550 -14.147 3.712 1.00 88.19 115 GLN A N 1
ATOM 849 C CA . GLN A 1 115 ? 0.493 -14.953 4.933 1.00 88.19 115 GLN A CA 1
ATOM 850 C C . GLN A 1 115 ? 0.154 -14.093 6.150 1.00 88.19 115 GLN A C 1
ATOM 852 O O . GLN A 1 115 ? -0.703 -14.472 6.950 1.00 88.19 115 GLN A O 1
ATOM 857 N N . ILE A 1 116 ? 0.771 -12.916 6.273 1.00 83.81 116 ILE A N 1
ATOM 858 C CA . ILE A 1 116 ? 0.455 -11.961 7.335 1.00 83.81 116 ILE A CA 1
ATOM 859 C C . ILE A 1 116 ? -1.012 -11.533 7.258 1.00 83.81 116 ILE A C 1
ATOM 861 O O . ILE A 1 116 ? -1.718 -11.643 8.259 1.00 83.81 116 ILE A O 1
ATOM 865 N N . LEU A 1 117 ? -1.485 -11.087 6.091 1.00 86.12 117 LEU A N 1
ATOM 866 C CA . LEU A 1 117 ? -2.865 -10.630 5.898 1.00 86.12 117 LEU A CA 1
ATOM 867 C C . LEU A 1 117 ? -3.877 -11.727 6.241 1.00 86.12 117 LEU A C 1
ATOM 869 O O . LEU A 1 117 ? -4.844 -11.477 6.962 1.00 86.12 117 LEU A O 1
ATOM 873 N N . ARG A 1 118 ? -3.608 -12.965 5.808 1.00 88.06 118 ARG A N 1
ATOM 874 C CA . ARG A 1 118 ? -4.427 -14.141 6.125 1.00 88.06 118 ARG A CA 1
ATOM 875 C C . ARG A 1 118 ? -4.440 -14.443 7.623 1.00 88.06 118 ARG A C 1
ATOM 877 O O . ARG A 1 118 ? -5.510 -14.643 8.191 1.00 88.06 118 ARG A O 1
ATOM 884 N N . ASN A 1 119 ? -3.276 -14.441 8.269 1.00 85.50 119 ASN A N 1
ATOM 885 C CA . ASN A 1 119 ? -3.145 -14.722 9.702 1.00 85.50 119 ASN A CA 1
ATOM 886 C C . ASN A 1 119 ? -3.781 -13.631 10.572 1.00 85.50 119 ASN A C 1
ATOM 888 O O . ASN A 1 119 ? -4.262 -13.921 11.666 1.00 85.50 119 ASN A O 1
ATOM 892 N N . CYS A 1 120 ? -3.778 -12.385 10.098 1.00 81.69 120 CYS A N 1
ATOM 893 C CA . CYS A 1 120 ? -4.399 -11.247 10.770 1.00 81.69 120 CYS A CA 1
ATOM 894 C C . CYS A 1 120 ? -5.886 -11.080 10.429 1.00 81.69 120 CYS A C 1
ATOM 896 O O . CYS A 1 120 ? -6.541 -10.238 11.035 1.00 81.69 120 CYS A O 1
ATOM 898 N N . LYS A 1 121 ? -6.425 -11.865 9.481 1.00 88.75 121 LYS A N 1
ATOM 899 C CA . LYS A 1 121 ? -7.782 -11.699 8.930 1.00 88.75 121 LYS A CA 1
ATOM 900 C C . LYS A 1 121 ? -8.047 -10.262 8.458 1.00 88.75 121 LYS A C 1
ATOM 902 O O . LYS A 1 121 ? -9.165 -9.765 8.562 1.00 88.75 121 LYS A O 1
ATOM 907 N N . THR A 1 122 ? -7.012 -9.593 7.957 1.00 86.38 122 THR A N 1
ATOM 908 C CA . THR A 1 122 ? -7.112 -8.220 7.463 1.00 86.38 122 THR A CA 1
ATOM 909 C C . THR A 1 122 ? -7.670 -8.266 6.043 1.00 86.38 122 THR A C 1
ATOM 911 O O . THR A 1 122 ? -7.042 -8.892 5.183 1.00 86.38 122 THR A O 1
ATOM 914 N N . PRO A 1 123 ? -8.832 -7.647 5.764 1.00 93.50 123 PRO A N 1
ATOM 915 C CA . PRO A 1 123 ? -9.334 -7.561 4.401 1.00 93.50 123 PRO A CA 1
ATOM 916 C C . PRO A 1 123 ? -8.357 -6.744 3.554 1.00 93.50 123 PRO A C 1
ATOM 918 O O . PRO A 1 123 ? -7.703 -5.822 4.045 1.00 93.50 123 PRO A O 1
ATOM 921 N N . PHE A 1 124 ? -8.228 -7.086 2.277 1.00 93.31 124 PHE A N 1
ATOM 922 C CA . PHE A 1 124 ? -7.303 -6.387 1.397 1.00 93.31 124 PHE A CA 1
ATOM 923 C C . PHE A 1 124 ? -7.761 -6.398 -0.055 1.00 93.31 124 PHE A C 1
ATOM 925 O O . PHE A 1 124 ? -8.531 -7.260 -0.478 1.00 93.31 124 PHE A O 1
ATOM 932 N N . VAL A 1 125 ? -7.242 -5.438 -0.813 1.00 96.44 125 VAL A N 1
ATOM 933 C CA . VAL A 1 125 ? -7.346 -5.372 -2.273 1.00 96.44 125 VAL A CA 1
ATOM 934 C C . VAL A 1 125 ? -5.958 -5.515 -2.889 1.00 96.44 125 VAL A C 1
ATOM 936 O O . VAL A 1 125 ? -4.960 -5.164 -2.259 1.00 96.44 125 VAL A O 1
ATOM 939 N N . ILE A 1 126 ? -5.879 -6.027 -4.118 1.00 95.88 126 ILE A N 1
ATOM 940 C CA . ILE A 1 126 ? -4.622 -6.090 -4.871 1.00 95.88 126 ILE A CA 1
ATOM 941 C C . ILE A 1 126 ? -4.565 -4.901 -5.828 1.00 95.88 126 ILE A C 1
ATOM 943 O O . ILE A 1 126 ? -5.477 -4.704 -6.628 1.00 95.88 126 ILE A O 1
ATOM 947 N N . ALA A 1 127 ? -3.483 -4.130 -5.761 1.00 96.06 127 ALA A N 1
ATOM 948 C CA . ALA A 1 127 ? -3.175 -3.080 -6.721 1.00 96.06 127 ALA A CA 1
ATOM 949 C C . ALA A 1 127 ? -2.120 -3.595 -7.707 1.00 96.06 127 ALA A C 1
ATOM 951 O O . ALA A 1 127 ? -0.941 -3.709 -7.372 1.00 96.06 127 ALA A O 1
ATOM 952 N N . ALA A 1 128 ? -2.561 -3.907 -8.922 1.00 96.50 128 ALA A N 1
ATOM 953 C CA . ALA A 1 128 ? -1.700 -4.292 -10.032 1.00 96.50 128 ALA A CA 1
ATOM 954 C C . ALA A 1 128 ? -1.056 -3.037 -10.653 1.00 96.50 128 ALA A C 1
ATOM 956 O O . ALA A 1 128 ? -1.744 -2.219 -11.262 1.00 96.50 128 ALA A O 1
ATOM 957 N N . THR A 1 129 ? 0.249 -2.850 -10.461 1.00 95.69 129 THR A N 1
ATOM 958 C CA . THR A 1 129 ? 0.986 -1.635 -10.848 1.00 95.69 129 THR A CA 1
ATOM 959 C C . THR A 1 129 ? 1.878 -1.851 -12.069 1.00 95.69 129 THR A C 1
ATOM 961 O O . THR A 1 129 ? 2.104 -2.976 -12.504 1.00 95.69 129 THR A O 1
ATOM 964 N N . LYS A 1 130 ? 2.406 -0.742 -12.610 1.00 95.00 130 LYS A N 1
ATOM 965 C CA . LYS A 1 130 ? 3.330 -0.685 -13.759 1.00 95.00 130 LYS A CA 1
ATOM 966 C C . LYS A 1 130 ? 2.758 -1.223 -15.077 1.00 95.00 130 LYS A C 1
ATOM 968 O O . LYS A 1 130 ? 3.487 -1.770 -15.906 1.00 95.00 130 LYS A O 1
ATOM 973 N N . LEU A 1 131 ? 1.453 -1.038 -15.280 1.00 94.56 131 LEU A N 1
ATOM 974 C CA . LEU A 1 131 ? 0.764 -1.346 -16.539 1.00 94.56 131 LEU A CA 1
ATOM 975 C C . LEU A 1 131 ? 1.366 -0.585 -17.731 1.00 94.56 131 LEU A C 1
ATOM 977 O O . LEU A 1 131 ? 1.415 -1.113 -18.836 1.00 94.56 131 LEU A O 1
ATOM 981 N N . ASP A 1 132 ? 1.891 0.618 -17.491 1.00 93.38 132 ASP A N 1
ATOM 982 C CA . ASP A 1 132 ? 2.571 1.456 -18.482 1.00 93.38 132 ASP A CA 1
ATOM 983 C C . ASP A 1 132 ? 3.811 0.802 -19.112 1.00 93.38 132 ASP A C 1
ATOM 985 O O . ASP A 1 132 ? 4.235 1.214 -20.189 1.00 93.38 132 ASP A O 1
ATOM 989 N N . LYS A 1 133 ? 4.376 -0.230 -18.473 1.00 93.00 133 LYS A N 1
ATOM 990 C CA . LYS A 1 133 ? 5.531 -0.978 -18.986 1.00 93.00 133 LYS A CA 1
ATOM 991 C C . LYS A 1 133 ? 5.155 -2.166 -19.871 1.00 93.00 133 LYS A C 1
ATOM 993 O O . LYS A 1 133 ? 6.047 -2.784 -20.451 1.00 93.00 133 LYS A O 1
ATOM 998 N N . ILE A 1 134 ? 3.868 -2.494 -19.987 1.00 94.31 134 ILE A N 1
ATOM 999 C CA . ILE A 1 134 ? 3.411 -3.594 -20.838 1.00 94.31 134 ILE A CA 1
ATOM 1000 C C . ILE A 1 134 ? 3.643 -3.213 -22.314 1.00 94.31 134 ILE A C 1
ATOM 1002 O O . ILE A 1 134 ? 3.216 -2.133 -22.737 1.00 94.31 134 ILE A O 1
ATOM 1006 N N . PRO A 1 135 ? 4.283 -4.074 -23.133 1.00 93.50 135 PRO A N 1
ATOM 1007 C CA . PRO A 1 135 ? 4.481 -3.800 -24.552 1.00 93.50 135 PRO A CA 1
ATOM 1008 C C . PRO A 1 135 ? 3.165 -3.489 -25.269 1.00 93.50 135 PRO A C 1
ATOM 1010 O O . PRO A 1 135 ? 2.195 -4.240 -25.178 1.00 93.50 135 PRO A O 1
ATOM 1013 N N . GLY A 1 136 ? 3.139 -2.376 -26.002 1.00 92.38 136 GLY A N 1
ATOM 1014 C CA . GLY A 1 136 ? 1.942 -1.923 -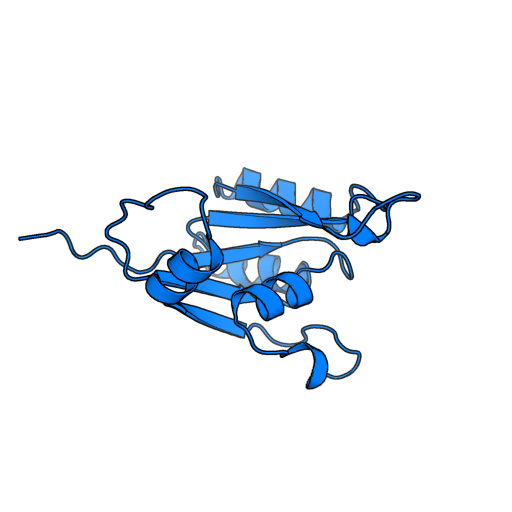26.711 1.00 92.38 136 GLY A CA 1
ATOM 1015 C C . GLY A 1 136 ? 0.943 -1.135 -25.857 1.00 92.38 136 GLY A C 1
ATOM 1016 O O . GLY A 1 136 ? -0.120 -0.787 -26.375 1.00 92.38 136 GLY A O 1
ATOM 1017 N N . TRP A 1 137 ? 1.265 -0.811 -24.597 1.00 93.50 137 TRP A N 1
ATOM 1018 C CA . TRP A 1 137 ? 0.456 0.098 -23.785 1.00 93.50 137 TRP A CA 1
ATOM 1019 C C . TRP A 1 137 ? 0.320 1.464 -24.466 1.00 93.50 137 TRP A C 1
ATOM 1021 O O . TRP A 1 137 ? 1.307 2.089 -24.858 1.00 93.50 137 TRP A O 1
ATOM 1031 N N . ARG A 1 138 ? -0.918 1.945 -24.599 1.00 90.19 138 ARG A N 1
ATOM 1032 C CA . ARG A 1 138 ? -1.221 3.274 -25.135 1.00 90.19 138 ARG A CA 1
ATOM 1033 C C . ARG A 1 138 ? -1.694 4.147 -23.989 1.00 90.19 138 ARG A C 1
ATOM 1035 O O . ARG A 1 138 ? -2.675 3.812 -23.332 1.00 90.19 138 ARG A O 1
ATOM 1042 N N . GLN A 1 139 ? -0.991 5.248 -23.748 1.00 79.94 139 GLN A N 1
ATOM 1043 C CA . GLN A 1 139 ? -1.461 6.253 -22.803 1.00 79.94 139 GLN A CA 1
ATOM 1044 C C . GLN A 1 139 ? -2.718 6.901 -23.390 1.00 79.94 139 GLN A C 1
ATOM 1046 O O . GLN A 1 139 ? -2.680 7.418 -24.506 1.00 79.94 139 GLN A O 1
ATOM 1051 N N . THR A 1 140 ? -3.827 6.770 -22.667 1.00 67.25 140 THR A N 1
ATOM 1052 C CA . THR A 1 140 ? -5.076 7.499 -22.915 1.00 67.25 140 THR A CA 1
ATOM 1053 C C . THR A 1 140 ? -4.964 8.925 -22.420 1.00 67.25 140 THR A C 1
ATOM 1055 O O . THR A 1 140 ? -4.417 9.084 -21.302 1.00 67.25 140 THR A O 1
#

Secondary structure (DSSP, 8-state):
----PPPPEEEEEE-TTSSHHHHHHHHHTS-SGGGSGGGS--S-EEEEEEHHHHHHHTTTS--------EEEEEE-SHHHHHHHHHTTSS---SEEEEEEETTT---HHHHHHHHHHHHHT--EEEEEE-GGGSTT----

Radius of gyration: 15.85 Å; chains: 1; bounding box: 45×30×47 Å

Sequence (140 aa):
MAEHLRTPIVCVLGHVDHGKTSLLDRIRGSKVTAGEAGAITQHIGATLIPLESIIKLNGDLGKIKTNVPGLLFIDTPGHHAFTTLRARGGALADIAILVVDVNEGFKQQTIEALQILRNCKTPFVIAATKLDKIPGWRQT

=== Feature glossary ===
A reading guide for the features in this record.

Start from the sequence.

  · Sequence gives the chain of amino acids in standard one-letter code (A=alanine, C=cysteine, …, Y=tyrosine), read N→C. It is the only feature that is directly encoded by the gene; all structural features are derived from the folded form of this sequence.

Fold it, and you get atomic coordinates and the backbone conformation that goes with them.

  · Structure coordinates are given as an mmCIF _atom_site loop: one row per atom with element, residue name, chain id, sequence number, and x/y/z position in Å. Only the four main-chain atoms per residue are included here; side chains are omitted to keep the record compact.

  · Backbone dihedral angles. Every residue except chain termini has a φ (preceding-C → N → Cα → C) and a ψ (N → Cα → C → next-N). They are reported in degrees following the IUPAC sign convention. Secondary structure is essentially a statement about which (φ, ψ) basin each residue occupies.

  · Eight-state secondary structure (DSSP): H is the canonical α-helix, G the tighter 3₁₀-helix, I the wider π-helix; E/B are β-structure, T and S are turns and bends, and '-' is everything else. DSSP derives these from the pattern of main-chain N–H···O=C hydrogen bonds, not from the sequence.

  · SS3 is a coarse helix/strand/coil call (letters a/b/c) made by the P-SEA algorithm from inter-Cα distances and dihedrals. It is less detailed than DSSP but needs only Cα positions.

Summarize the fold with a handful of shape descriptors and a per-residue structural alphabet.

  · Radius of gyration (Rg) is the root-mean-square distance of Cα atoms from their centroid — a single number for overall size and compactness. A globular domain of N residues has Rg ≈ 2.2·N^0.38 Å; an extended or disordered chain has a much larger Rg. The Cα contact count is the number of residue pairs whose Cα atoms are within 8 Å and are more than four positions apart in sequence — a standard proxy for tertiary packing density. The bounding box is the smallest axis-aligned box enclosing all Cα atoms.

  · 3Di is Foldseek's structural alphabet. Each residue is assigned one of twenty discrete states based on how its Cα sits relative to its spatial (not sequential) neighbors. Aligning 3Di strings finds structural homologs roughly as well as full 3D superposition, but orders of magnitude faster.

  · Solvent-accessible surface area (SASA) is the area in Å² traced out by the centre of a 1.4 Å probe sphere (a water molecule) rolled over the protein's van der Waals surface (Shrake–Rupley / Lee–Richards construction). Buried residues have near-zero SASA; fully exposed residues can exceed 200 Å². The total SASA scales roughly with the number of surface residues.

Ask how reliable the model is.

  · For AlphaFold models, the B-factor field carries pLDDT — the model's own estimate of local accuracy on a 0–100 scale. Regions with pLDDT<50 should be treated as essentially unmodeled; they often correspond to intrinsically disordered segments.

  · For experimental (PDB) structures, the B-factor (temperature factor) quantifies the positional spread of each atom in the crystal — a combination of thermal vibration and static disorder — in units of Å². High B-factors mark flexible loops or poorly resolved regions; low B-factors mark the rigid, well-ordered core.

  · Predicted Aligned Error (PAE) is an AlphaFold confidence matrix: entry (i, j) is the expected error in the position of residue j, in ångströms, when the prediction is superimposed on the true structure at residue i. Low PAE within a block of residues means that block is internally rigid and well-predicted; high PAE between two blocks means their relative placement is uncertain even if each block individually is confident.

Place it in context: what it resembles, what it is annotated as, and how it looks.

  · Structural nearest neighbors (via Foldseek easy-search vs the PDB). Reported per hit: target PDB id, E-value, and alignment TM-score. A TM-score above ~0.5 is the conventional threshold for 'same fold'.

  · Functional annotations link the protein to curated databases. InterPro entries identify conserved domains and families by matching the sequence against member-database signatures (Pfam, PROSITE, CDD, …). Gene Ontology (GO) terms describe molecular function, biological process, and cellular component in a controlled vocabulary. CATH places the structure in a hierarchical fold classification (Class/Architecture/Topology/Homologous-superfamily). The organism is the source species.

  · The contact map is a binary N×N matrix image: pixel (i, j) is dark where Cα_i and Cα_j are within 8 Å and |i−j|>4. Because the |i−j|>4 filter removes local helical contacts, off-diagonal stripes parallel to the main diagonal indicate parallel β-sheets; stripes perpendicular to it indicate antiparallel β-sheets. The Ramachandran plot scatters every residue's (φ, ψ) pair against the sterically allowed regions. The PAE heatmap renders the predicted-aligned-error matrix.

  · Six rendered views show the 3D structure from the faces of a cube — i.e. along ±x, ±y, ±z. Rendering representation is drawn randomly per protein from cartoon (secondary-structure ribbons), sticks (backbone bonds), or molecular surface; coloring is either N→C rainbow (blue at the N-terminus through red at the C-terminus) or one color per chain.